Protein AF-A0A2D6AHH7-F1 (afdb_monomer)

Solvent-accessible surface area (backbone atoms only — not comparable to full-atom values): 4169 Å² total; per-residue (Å²): 114,67,66,60,52,51,54,50,45,50,53,51,35,53,53,36,53,56,44,42,54,54,43,50,56,29,42,77,67,74,76,39,58,72,70,57,47,52,56,37,52,52,52,38,52,49,38,53,49,50,53,54,49,53,54,48,52,63,53,55,58,54,54,57,59,59,53,62,71,69,75,74,72,135

pLDDT: mean 86.35, std 17.16, range [45.41, 98.62]

Sequence (74 aa):
MEEARILQAVSELEKWTLRRERVRQRIEQDEGDASELERVEEQITHYERLLADMKRESLGSSDLSRTIARTGNP

Mean predicted aligned error: 8.14 Å

Secondary structure (DSSP, 8-state):
-HHHHHHHHHHHHHHHHHHHHHHHHHHHTT-S-HHHHHHHHHHHHHHHHHHHHHHHHHHHHHHHHHHHTTS---

Radius of gyration: 19.61 Å; Cα contacts (8 Å, |Δi|>4): 33; chains: 1; bounding box: 42×18×62 Å

Structure (mmCIF, N/CA/C/O backbone):
data_AF-A0A2D6AHH7-F1
#
_entry.id   AF-A0A2D6AHH7-F1
#
loop_
_atom_site.group_PDB
_atom_site.id
_atom_site.type_symbol
_atom_site.label_atom_id
_atom_site.label_alt_id
_atom_site.label_comp_id
_atom_site.label_asym_id
_atom_site.label_entity_id
_atom_site.label_seq_id
_atom_site.pdbx_PDB_ins_code
_atom_site.Cartn_x
_atom_site.Cartn_y
_atom_site.Cartn_z
_atom_site.occupancy
_atom_site.B_iso_or_equiv
_atom_site.auth_seq_id
_atom_site.auth_comp_id
_atom_site.auth_asym_id
_atom_site.auth_atom_id
_atom_site.pdbx_PDB_model_num
ATOM 1 N N . MET A 1 1 ? 16.128 8.347 -13.150 1.00 65.62 1 MET A N 1
ATOM 2 C CA . MET A 1 1 ? 14.745 8.849 -12.949 1.00 65.62 1 MET A CA 1
ATOM 3 C C . MET A 1 1 ? 13.775 7.726 -12.609 1.00 65.62 1 MET A C 1
ATOM 5 O O . MET A 1 1 ? 12.970 7.916 -11.712 1.00 65.62 1 MET A O 1
ATOM 9 N N . GLU A 1 2 ? 13.853 6.575 -13.276 1.00 79.12 2 GLU A N 1
ATOM 10 C CA . GLU A 1 2 ? 12.999 5.408 -12.999 1.00 79.12 2 GLU A CA 1
ATOM 11 C C . GLU A 1 2 ? 13.213 4.822 -11.593 1.00 79.12 2 GLU A C 1
ATOM 13 O O . GLU A 1 2 ? 12.253 4.643 -10.854 1.00 79.12 2 GLU A O 1
ATOM 18 N N . GLU A 1 3 ? 14.467 4.678 -11.160 1.00 86.06 3 GLU A N 1
ATOM 19 C CA . GLU A 1 3 ? 14.809 4.235 -9.799 1.00 86.06 3 GLU A CA 1
ATOM 20 C C . GLU A 1 3 ? 14.199 5.128 -8.705 1.00 86.06 3 GLU A C 1
ATOM 22 O O . GLU A 1 3 ? 13.621 4.630 -7.746 1.00 86.06 3 GLU A O 1
ATOM 27 N N . ALA A 1 4 ? 14.229 6.454 -8.882 1.00 93.12 4 ALA A N 1
ATOM 28 C CA . ALA A 1 4 ? 13.610 7.387 -7.939 1.00 93.12 4 ALA A CA 1
ATOM 29 C C . ALA A 1 4 ? 12.083 7.203 -7.847 1.00 93.12 4 ALA A C 1
ATOM 31 O O . ALA A 1 4 ? 11.516 7.330 -6.765 1.00 93.12 4 ALA A O 1
ATOM 32 N N . ARG A 1 5 ? 11.418 6.866 -8.962 1.00 92.69 5 ARG A N 1
ATOM 33 C CA . ARG A 1 5 ? 9.976 6.566 -8.971 1.00 92.69 5 ARG A CA 1
ATOM 34 C C . ARG A 1 5 ? 9.671 5.241 -8.281 1.00 92.69 5 ARG A C 1
ATOM 36 O O . ARG A 1 5 ? 8.692 5.167 -7.547 1.00 92.69 5 ARG A O 1
ATOM 43 N N . ILE A 1 6 ? 10.518 4.230 -8.473 1.00 94.38 6 ILE A N 1
ATOM 44 C CA . ILE A 1 6 ? 10.402 2.941 -7.779 1.00 94.38 6 ILE A CA 1
ATOM 45 C C . ILE A 1 6 ? 10.557 3.147 -6.269 1.00 94.38 6 ILE A C 1
ATOM 47 O O . ILE A 1 6 ? 9.702 2.708 -5.508 1.00 94.38 6 ILE A O 1
ATOM 51 N N . LEU A 1 7 ? 11.588 3.877 -5.830 1.00 96.12 7 LEU A N 1
ATOM 52 C CA . LEU A 1 7 ? 11.799 4.190 -4.411 1.00 96.12 7 LEU A CA 1
ATOM 53 C C . LEU A 1 7 ? 10.622 4.966 -3.810 1.00 96.12 7 LEU A C 1
ATOM 55 O O . LEU A 1 7 ? 10.199 4.678 -2.692 1.00 96.12 7 LEU A O 1
ATOM 59 N N . GLN A 1 8 ? 10.053 5.914 -4.557 1.00 97.50 8 GLN A N 1
ATOM 60 C CA . GLN A 1 8 ? 8.855 6.631 -4.129 1.00 97.50 8 GLN A CA 1
ATOM 61 C C . GLN A 1 8 ? 7.653 5.687 -3.973 1.00 97.50 8 GLN A C 1
ATOM 63 O O . GLN A 1 8 ? 6.976 5.740 -2.951 1.00 97.50 8 GLN A O 1
ATOM 68 N N . ALA A 1 9 ? 7.402 4.807 -4.945 1.00 97.25 9 ALA A N 1
ATOM 69 C CA . ALA A 1 9 ? 6.302 3.845 -4.885 1.00 97.25 9 ALA A CA 1
ATOM 70 C C . ALA A 1 9 ? 6.465 2.836 -3.732 1.00 97.25 9 ALA A C 1
ATOM 72 O O . ALA A 1 9 ? 5.484 2.518 -3.063 1.00 97.25 9 ALA A O 1
ATOM 73 N N . VAL A 1 10 ? 7.694 2.389 -3.447 1.00 98.00 10 VAL A N 1
ATOM 74 C CA . VAL A 1 10 ? 7.999 1.556 -2.269 1.00 98.00 10 VAL A CA 1
ATOM 75 C C . VAL A 1 10 ? 7.701 2.314 -0.975 1.00 98.00 10 VAL A C 1
ATOM 77 O O . VAL A 1 10 ? 7.011 1.784 -0.109 1.00 98.00 10 VAL A O 1
ATOM 80 N N . SER A 1 11 ? 8.148 3.568 -0.857 1.00 98.31 11 SER A N 1
ATOM 81 C CA . SER A 1 11 ? 7.889 4.377 0.340 1.00 98.31 11 SER A CA 1
ATOM 82 C C . SER A 1 11 ? 6.393 4.607 0.577 1.00 98.31 11 SER A C 1
ATOM 84 O O . SER A 1 11 ? 5.930 4.555 1.716 1.00 98.31 11 SER A O 1
ATOM 86 N N . GLU A 1 12 ? 5.612 4.844 -0.480 1.00 98.50 12 GLU A N 1
ATOM 87 C CA . GLU A 1 12 ? 4.157 4.959 -0.356 1.00 98.50 12 GLU A CA 1
ATOM 88 C C . GLU A 1 12 ? 3.515 3.630 0.056 1.00 98.50 12 GLU A C 1
ATOM 90 O O . GLU A 1 12 ? 2.683 3.619 0.965 1.00 98.50 12 GLU A O 1
ATOM 95 N N . LEU A 1 13 ? 3.943 2.504 -0.525 1.00 98.44 13 LEU A N 1
ATOM 96 C CA . LEU A 1 13 ? 3.468 1.180 -0.121 1.00 98.44 13 LEU A CA 1
ATOM 97 C C . LEU A 1 13 ? 3.720 0.923 1.374 1.00 98.44 13 LEU A C 1
ATOM 99 O O . LEU A 1 13 ? 2.800 0.517 2.081 1.00 98.44 13 LEU A O 1
ATOM 103 N N . GLU A 1 14 ? 4.917 1.230 1.879 1.00 98.44 14 GLU A N 1
ATOM 104 C CA . GLU A 1 14 ? 5.258 1.110 3.305 1.00 98.44 14 GLU A CA 1
ATOM 105 C C . GLU A 1 14 ? 4.367 1.985 4.204 1.00 98.44 14 GLU A C 1
ATOM 107 O O . GLU A 1 14 ? 3.919 1.559 5.271 1.00 98.44 14 GLU A O 1
ATOM 112 N N . LYS A 1 15 ? 4.047 3.214 3.782 1.00 98.56 15 LYS A N 1
ATOM 113 C CA . LYS A 1 15 ? 3.123 4.081 4.536 1.00 98.56 15 LYS A CA 1
ATOM 114 C C . LYS A 1 15 ? 1.719 3.485 4.603 1.00 98.56 15 LYS A C 1
ATOM 116 O O . LYS A 1 15 ? 1.077 3.562 5.658 1.00 98.56 15 LYS A O 1
ATOM 121 N N . TRP A 1 16 ? 1.233 2.907 3.505 1.00 98.56 16 TRP A N 1
ATOM 122 C CA . TRP A 1 16 ? -0.087 2.280 3.455 1.00 98.56 16 TRP A CA 1
ATOM 123 C C . TRP A 1 16 ? -0.146 0.983 4.265 1.00 98.56 16 TRP A C 1
ATOM 125 O O . TRP A 1 16 ? -1.123 0.780 4.988 1.00 98.56 16 TRP A O 1
ATOM 135 N N . THR A 1 17 ? 0.903 0.157 4.262 1.00 98.19 17 THR A N 1
ATOM 136 C CA . THR A 1 17 ? 0.964 -1.043 5.115 1.00 98.19 17 THR A CA 1
ATOM 137 C C . THR A 1 17 ? 1.015 -0.687 6.605 1.00 98.19 17 THR A C 1
ATOM 139 O O . THR A 1 17 ? 0.269 -1.273 7.389 1.00 98.19 17 THR A O 1
ATOM 142 N N . LEU A 1 18 ? 1.770 0.344 7.001 1.00 98.25 18 LEU A N 1
ATOM 143 C CA . LEU A 1 18 ? 1.743 0.874 8.375 1.00 98.25 18 LEU A CA 1
ATOM 144 C C . LEU A 1 18 ? 0.379 1.475 8.746 1.00 98.25 18 LEU A C 1
ATOM 146 O O . LEU A 1 18 ? -0.068 1.411 9.894 1.00 98.25 18 LEU A O 1
ATOM 150 N N . ARG A 1 19 ? -0.310 2.111 7.791 1.00 97.75 19 ARG A N 1
ATOM 151 C CA . ARG A 1 19 ? -1.679 2.590 8.014 1.00 97.75 19 ARG A CA 1
ATOM 152 C C . ARG A 1 19 ? -2.634 1.423 8.242 1.00 97.75 19 ARG A C 1
ATOM 154 O O . ARG A 1 19 ? -3.430 1.507 9.170 1.00 97.75 19 ARG A O 1
ATOM 161 N N . ARG A 1 20 ? -2.527 0.348 7.460 1.00 98.06 20 ARG A N 1
ATOM 162 C CA . ARG A 1 20 ? -3.345 -0.861 7.614 1.00 98.06 20 ARG A CA 1
ATOM 163 C C . ARG A 1 20 ? -3.255 -1.429 9.022 1.00 98.06 20 ARG A C 1
ATOM 165 O O . ARG A 1 20 ? -4.286 -1.721 9.614 1.00 98.06 20 ARG A O 1
ATOM 172 N N . GLU A 1 21 ? -2.048 -1.548 9.569 1.00 97.81 21 GLU A N 1
ATOM 173 C CA . GLU A 1 21 ? -1.850 -2.046 10.936 1.00 97.81 21 GLU A CA 1
ATOM 174 C C . GLU A 1 21 ? -2.558 -1.169 11.971 1.00 97.81 21 GLU A C 1
ATOM 176 O O . GLU A 1 21 ? -3.300 -1.681 12.806 1.00 97.81 21 GLU A O 1
ATOM 181 N N . ARG A 1 22 ? -2.423 0.158 11.866 1.00 97.25 22 ARG A N 1
ATOM 182 C CA . ARG A 1 22 ? -3.115 1.100 12.762 1.00 97.25 22 ARG A CA 1
ATOM 183 C C . ARG A 1 22 ? -4.635 1.034 12.629 1.00 97.25 22 ARG A C 1
ATOM 185 O O . ARG A 1 22 ? -5.332 1.115 13.632 1.00 97.25 22 ARG A O 1
ATOM 192 N N . VAL A 1 23 ? -5.157 0.900 11.408 1.00 97.12 23 VAL A N 1
ATOM 193 C CA . VAL A 1 23 ? -6.603 0.761 11.168 1.00 97.12 23 VAL A CA 1
ATOM 194 C C . VAL A 1 23 ? -7.119 -0.546 11.765 1.00 97.12 23 VAL A C 1
ATOM 196 O O . VAL A 1 23 ? -8.134 -0.524 12.452 1.00 97.12 23 VAL A O 1
ATOM 199 N N . ARG A 1 24 ? -6.403 -1.662 11.573 1.00 96.56 24 ARG A N 1
ATOM 200 C CA . ARG A 1 24 ? -6.760 -2.955 12.176 1.00 96.56 24 ARG A CA 1
ATOM 201 C C . ARG A 1 24 ? -6.800 -2.875 13.700 1.00 96.56 24 ARG A C 1
ATOM 203 O O . ARG A 1 24 ? -7.801 -3.271 14.278 1.00 96.56 24 ARG A O 1
ATOM 210 N N . GLN A 1 25 ? -5.790 -2.271 14.327 1.00 97.00 25 GLN A N 1
ATOM 211 C CA . GLN A 1 25 ? -5.772 -2.068 15.782 1.00 97.00 25 GLN A CA 1
ATOM 212 C C . GLN A 1 25 ? -6.974 -1.253 16.277 1.00 97.00 25 GLN A C 1
ATOM 214 O O . GLN A 1 25 ? -7.576 -1.610 17.283 1.00 97.00 25 GLN A O 1
ATOM 219 N N . ARG A 1 26 ? -7.3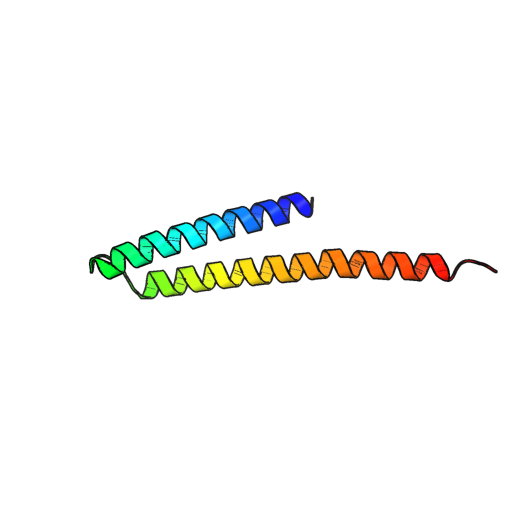61 -0.185 15.565 1.00 96.88 26 ARG A N 1
ATOM 220 C CA . ARG A 1 26 ? -8.557 0.594 15.927 1.00 96.88 26 ARG A CA 1
ATOM 221 C C . ARG A 1 26 ? -9.847 -0.202 15.760 1.00 96.88 26 ARG A C 1
ATOM 223 O O . ARG A 1 26 ? -10.723 -0.100 16.606 1.00 96.88 26 ARG A O 1
ATOM 230 N N . ILE A 1 27 ? -9.972 -0.994 14.693 1.00 96.00 27 ILE A N 1
ATOM 231 C CA . ILE A 1 27 ? -11.141 -1.864 14.477 1.00 96.00 27 ILE A CA 1
ATOM 232 C C . ILE A 1 27 ? -11.246 -2.906 15.596 1.00 96.00 27 ILE A C 1
ATOM 234 O O . ILE A 1 27 ? -12.331 -3.130 16.117 1.00 96.00 27 ILE A O 1
ATOM 238 N N . GLU A 1 28 ? -10.128 -3.506 16.008 1.00 95.25 28 GLU A N 1
ATOM 239 C CA . GLU A 1 28 ? -10.088 -4.449 17.137 1.00 95.25 28 GLU A CA 1
ATOM 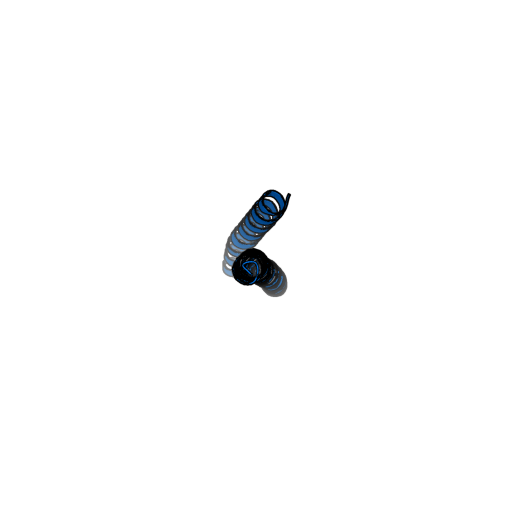240 C C . GLU A 1 28 ? -10.522 -3.807 18.466 1.00 95.25 28 GLU A C 1
ATOM 242 O O . GLU A 1 28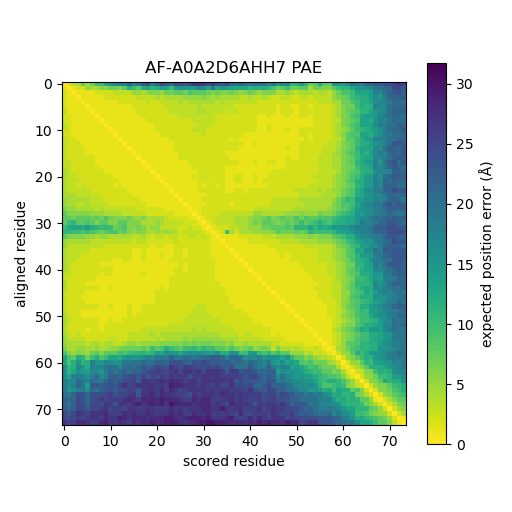 ? -11.017 -4.501 19.351 1.00 95.25 28 GLU A O 1
ATOM 247 N N . GLN A 1 29 ? -10.364 -2.488 18.596 1.00 96.44 29 GLN A N 1
ATOM 248 C CA . GLN A 1 29 ? -10.798 -1.692 19.748 1.00 96.44 29 GLN A CA 1
ATOM 249 C C . GLN A 1 29 ? -12.222 -1.127 19.598 1.00 96.44 29 GLN A C 1
ATOM 251 O O . GLN A 1 29 ? -12.663 -0.388 20.471 1.00 96.44 29 GLN A O 1
ATOM 256 N N . ASP A 1 30 ? -12.940 -1.469 18.520 1.00 92.81 30 ASP A N 1
ATOM 257 C CA . ASP A 1 30 ? -14.263 -0.921 18.163 1.00 92.81 30 ASP A CA 1
ATOM 258 C C . ASP A 1 30 ? -14.263 0.611 17.932 1.00 92.81 30 ASP A C 1
ATOM 260 O O . ASP A 1 30 ? -15.293 1.280 17.958 1.00 92.81 30 ASP A O 1
ATOM 264 N N . GLU A 1 31 ? -13.084 1.184 17.666 1.00 92.25 31 GLU A N 1
ATOM 265 C CA . GLU A 1 31 ? -12.863 2.608 17.368 1.00 92.25 31 GLU A CA 1
ATOM 266 C C . GLU A 1 31 ? -12.613 2.864 15.866 1.00 92.25 31 GLU A C 1
ATOM 268 O O . GLU A 1 31 ? -12.352 3.993 15.440 1.00 92.25 31 GLU A O 1
ATOM 273 N N . GLY A 1 32 ? -12.618 1.808 15.050 1.00 86.25 32 GLY A N 1
ATOM 274 C CA . GLY A 1 32 ? -12.230 1.839 13.641 1.00 86.25 32 GLY A CA 1
ATOM 275 C C . GLY A 1 32 ? -13.372 1.551 12.669 1.00 86.25 32 GLY A C 1
ATOM 276 O O . GLY A 1 32 ? -14.344 0.882 12.995 1.00 86.25 32 GLY A O 1
ATOM 277 N N . ASP A 1 33 ? -13.216 2.024 11.432 1.00 91.31 33 ASP A N 1
ATOM 278 C CA . ASP A 1 33 ? -14.176 1.825 10.343 1.00 91.31 33 ASP A CA 1
ATOM 279 C C . ASP A 1 33 ? -13.672 0.749 9.369 1.00 91.31 33 ASP A C 1
ATOM 281 O O . ASP A 1 33 ? -12.615 0.894 8.748 1.00 91.31 33 ASP A O 1
ATOM 285 N N . ALA A 1 34 ? -14.448 -0.324 9.191 1.00 91.81 34 ALA A N 1
ATOM 286 C CA . ALA A 1 34 ? -14.131 -1.395 8.246 1.00 91.81 34 ALA A CA 1
ATOM 287 C C . ALA A 1 34 ? -14.004 -0.894 6.793 1.00 91.81 34 ALA A C 1
ATOM 289 O O . ALA A 1 34 ? -13.182 -1.412 6.038 1.00 91.81 34 ALA A O 1
ATOM 290 N N . SER A 1 35 ? -14.740 0.155 6.413 1.00 95.62 35 SER A N 1
ATOM 291 C CA . SER A 1 35 ? -14.620 0.768 5.086 1.00 95.62 35 SER A CA 1
ATOM 292 C C . SER A 1 35 ? -13.305 1.542 4.920 1.00 95.62 35 SER A C 1
ATOM 294 O O . SER A 1 35 ? -12.798 1.691 3.807 1.00 95.62 35 SER A O 1
ATOM 296 N N . GLU A 1 36 ? -12.704 2.024 6.017 1.00 95.94 36 GLU A N 1
ATOM 297 C CA . GLU A 1 36 ? -11.353 2.590 5.983 1.00 95.94 36 GLU A CA 1
ATOM 298 C C . GLU A 1 36 ? -10.325 1.507 5.665 1.00 95.94 36 GLU A C 1
ATOM 300 O O . GLU A 1 36 ? -9.420 1.748 4.866 1.00 95.94 36 GLU A O 1
ATOM 305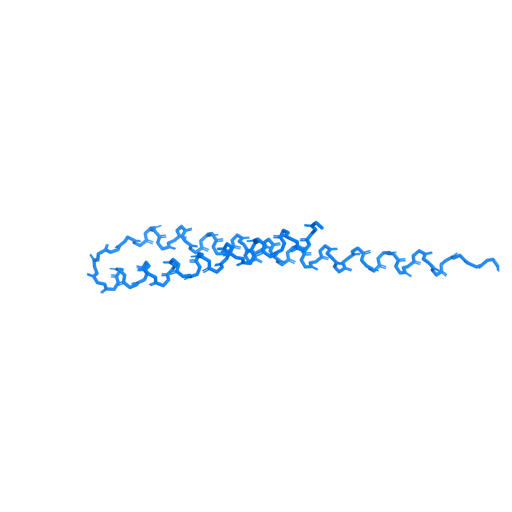 N N . LEU A 1 37 ? -10.474 0.317 6.255 1.00 97.19 37 LEU A N 1
ATOM 306 C CA . LEU A 1 37 ? -9.580 -0.804 5.984 1.00 97.19 37 LEU A CA 1
ATOM 307 C C . LEU A 1 37 ? -9.642 -1.217 4.510 1.00 97.19 37 LEU A C 1
ATOM 309 O O . LEU A 1 37 ? -8.591 -1.382 3.898 1.00 97.19 37 LEU A O 1
ATOM 313 N N . GLU A 1 38 ? -10.839 -1.301 3.929 1.00 97.56 38 GLU A N 1
ATOM 314 C CA . GLU A 1 38 ? -11.025 -1.604 2.503 1.00 97.56 38 GLU A CA 1
ATOM 315 C C . GLU A 1 38 ? -10.284 -0.601 1.606 1.00 97.56 3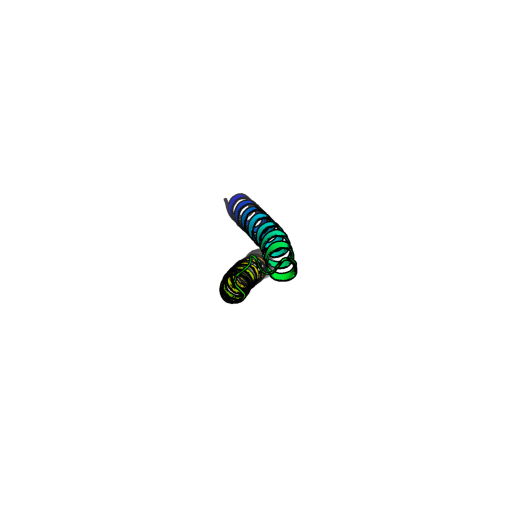8 GLU A C 1
ATOM 317 O O . GLU A 1 38 ? -9.448 -1.000 0.796 1.00 97.56 38 GLU A O 1
ATOM 322 N N . ARG A 1 39 ? -10.476 0.708 1.828 1.00 98.12 39 ARG A N 1
ATOM 323 C CA . ARG A 1 39 ? -9.761 1.760 1.077 1.00 98.12 39 ARG A CA 1
ATOM 324 C C . ARG A 1 39 ? -8.242 1.657 1.218 1.00 98.12 39 ARG A C 1
ATOM 326 O O . ARG A 1 39 ? -7.509 1.958 0.279 1.00 98.12 39 ARG A O 1
ATOM 333 N N . VAL A 1 40 ? -7.745 1.266 2.392 1.00 98.19 40 VAL A N 1
ATOM 334 C CA . VAL A 1 40 ? -6.307 1.062 2.611 1.00 98.19 40 VAL A CA 1
ATOM 335 C C . VAL A 1 40 ? -5.793 -0.147 1.825 1.00 98.19 40 VAL A C 1
ATOM 337 O O . VAL A 1 40 ? -4.744 -0.044 1.190 1.00 98.19 40 VAL A O 1
ATOM 340 N N . GLU A 1 41 ? -6.515 -1.268 1.827 1.00 98.31 41 GLU A N 1
ATOM 341 C CA . GLU A 1 41 ? -6.132 -2.470 1.068 1.00 98.31 41 GLU A CA 1
ATOM 342 C C . GLU A 1 41 ? -6.173 -2.219 -0.454 1.00 98.31 41 GLU A C 1
ATOM 344 O O . GLU A 1 41 ? -5.311 -2.713 -1.188 1.00 98.31 41 GLU A O 1
ATOM 349 N N . GLU A 1 42 ? -7.100 -1.385 -0.943 1.00 98.56 42 GLU A N 1
ATOM 350 C CA . GLU A 1 42 ? -7.118 -0.929 -2.341 1.00 98.56 42 GLU A CA 1
ATOM 351 C C . GLU A 1 42 ? -5.846 -0.153 -2.712 1.00 98.56 42 GLU A C 1
ATOM 353 O O . GLU A 1 42 ? -5.258 -0.394 -3.770 1.00 98.56 42 GLU A O 1
ATOM 358 N N . GLN A 1 43 ? -5.385 0.750 -1.839 1.00 98.56 43 GLN A N 1
ATOM 359 C CA . GLN A 1 43 ? -4.147 1.504 -2.065 1.00 98.56 43 GLN A CA 1
ATOM 360 C C . GLN A 1 43 ? -2.913 0.597 -2.042 1.00 98.56 43 GLN A C 1
ATOM 362 O O . GLN A 1 43 ? -2.044 0.729 -2.902 1.00 98.56 43 GLN A O 1
ATOM 367 N N . ILE A 1 44 ? -2.850 -0.363 -1.115 1.00 98.62 44 ILE A N 1
ATOM 368 C CA . ILE A 1 44 ? -1.778 -1.371 -1.077 1.00 98.62 44 ILE A CA 1
ATOM 369 C C . ILE A 1 44 ? -1.743 -2.142 -2.401 1.00 98.62 44 ILE A C 1
ATOM 371 O O . ILE A 1 44 ? -0.709 -2.176 -3.068 1.00 98.62 44 ILE A O 1
ATOM 375 N N . THR A 1 45 ? -2.893 -2.662 -2.834 1.00 98.50 45 THR A N 1
ATOM 376 C CA . THR A 1 45 ? -3.024 -3.406 -4.095 1.00 98.50 45 THR A CA 1
ATOM 377 C C . THR A 1 45 ? -2.595 -2.564 -5.301 1.00 98.50 45 THR A C 1
ATOM 379 O O . THR A 1 45 ? -1.955 -3.071 -6.225 1.00 98.50 45 THR A O 1
ATOM 382 N N . HIS A 1 46 ? -2.937 -1.272 -5.316 1.00 98.19 46 HIS A N 1
ATOM 383 C CA . HIS A 1 46 ? -2.523 -0.349 -6.370 1.00 98.19 46 HIS A CA 1
ATOM 384 C C . HIS A 1 46 ? -0.995 -0.243 -6.473 1.00 98.19 46 HIS A C 1
ATOM 386 O O . HIS A 1 46 ? -0.446 -0.439 -7.560 1.00 98.19 46 HIS A O 1
ATOM 392 N N . TYR A 1 47 ? -0.303 0.018 -5.359 1.00 98.25 47 TYR A N 1
ATOM 393 C CA . TYR A 1 47 ? 1.154 0.164 -5.364 1.00 98.25 47 TYR A CA 1
ATOM 394 C C . TYR A 1 47 ? 1.884 -1.15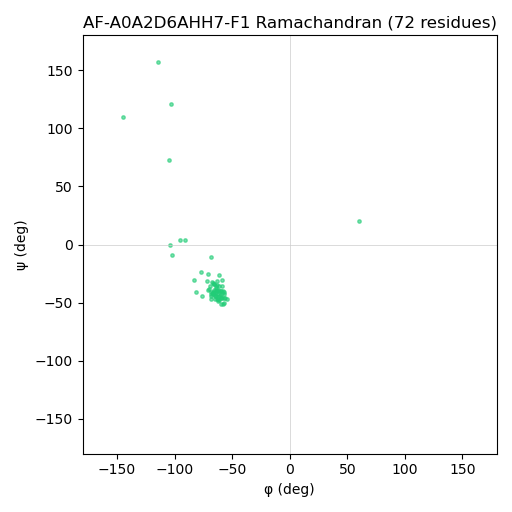8 -5.631 1.00 98.25 47 TYR A C 1
ATOM 396 O O . TYR A 1 47 ? 2.888 -1.158 -6.342 1.00 98.25 47 TYR A O 1
ATOM 404 N N . GLU A 1 48 ? 1.370 -2.291 -5.144 1.00 98.19 48 GLU A N 1
ATOM 405 C CA . GLU A 1 48 ? 1.919 -3.615 -5.466 1.00 98.19 48 GLU A CA 1
ATOM 406 C C . GLU A 1 48 ? 1.877 -3.898 -6.975 1.00 98.19 48 GLU A C 1
ATOM 408 O O . GLU A 1 48 ? 2.873 -4.341 -7.554 1.00 98.19 48 GLU A O 1
ATOM 413 N N . ARG A 1 49 ? 0.750 -3.593 -7.634 1.00 97.94 49 ARG A N 1
ATOM 414 C CA . ARG A 1 49 ? 0.614 -3.736 -9.093 1.00 97.94 49 ARG A CA 1
ATOM 415 C C . ARG A 1 49 ? 1.544 -2.789 -9.840 1.00 97.94 49 ARG A C 1
ATOM 417 O O . ARG A 1 49 ? 2.266 -3.235 -10.725 1.00 97.94 49 ARG A O 1
ATOM 424 N N . LEU A 1 50 ? 1.583 -1.521 -9.435 1.00 97.00 50 LEU A N 1
ATOM 425 C CA . LEU A 1 50 ? 2.460 -0.517 -10.035 1.00 97.00 50 LEU A CA 1
ATOM 426 C C . LEU A 1 50 ? 3.932 -0.954 -9.995 1.00 97.00 50 LEU A C 1
ATOM 428 O O . LEU A 1 50 ? 4.630 -0.879 -11.003 1.00 97.00 50 LEU A O 1
ATOM 432 N N . LEU A 1 51 ? 4.399 -1.455 -8.850 1.00 96.50 51 LEU A N 1
ATOM 433 C CA . LEU A 1 51 ? 5.768 -1.949 -8.694 1.00 96.50 51 LEU A CA 1
ATOM 434 C C . LEU A 1 51 ? 6.037 -3.199 -9.543 1.00 96.50 51 LEU A C 1
ATOM 436 O O . LEU A 1 51 ? 7.120 -3.330 -10.120 1.00 96.50 51 LEU A O 1
ATOM 440 N N . ALA A 1 52 ? 5.069 -4.114 -9.647 1.00 95.38 52 ALA A N 1
ATOM 441 C CA . ALA A 1 52 ? 5.186 -5.293 -10.503 1.00 95.38 52 ALA A CA 1
ATOM 442 C C . ALA A 1 52 ? 5.283 -4.921 -11.992 1.00 95.38 52 ALA A C 1
ATOM 444 O O . ALA A 1 52 ? 6.079 -5.520 -12.724 1.00 95.38 52 ALA A O 1
ATOM 445 N N . ASP A 1 53 ? 4.517 -3.922 -12.426 1.00 94.31 53 ASP A N 1
ATOM 446 C CA . ASP A 1 53 ? 4.539 -3.416 -13.796 1.00 94.31 53 ASP A CA 1
ATOM 447 C C . ASP A 1 53 ? 5.863 -2.697 -14.098 1.00 94.31 53 ASP A C 1
ATOM 449 O O . ASP A 1 53 ? 6.536 -3.056 -15.064 1.00 94.31 53 ASP A O 1
ATOM 453 N N . MET A 1 54 ? 6.334 -1.810 -13.213 1.00 93.44 54 MET A N 1
ATOM 454 C CA . MET A 1 54 ? 7.657 -1.169 -13.336 1.00 93.44 54 MET A CA 1
ATOM 455 C C . MET A 1 54 ? 8.798 -2.200 -13.413 1.00 93.44 54 MET A C 1
ATOM 457 O O . MET A 1 54 ? 9.726 -2.090 -14.220 1.00 93.44 54 MET A O 1
ATOM 461 N N . LYS A 1 55 ? 8.729 -3.265 -12.604 1.00 89.75 55 LYS A N 1
ATOM 462 C CA . LYS A 1 55 ? 9.691 -4.375 -12.672 1.00 89.75 55 LYS A CA 1
ATOM 463 C C . LYS A 1 55 ? 9.652 -5.083 -14.030 1.00 89.75 55 LYS A C 1
ATOM 465 O O . LYS A 1 55 ? 10.693 -5.479 -14.547 1.00 89.75 55 LYS A O 1
ATOM 470 N N . ARG A 1 56 ? 8.469 -5.270 -14.614 1.00 90.00 56 ARG A N 1
ATOM 471 C CA . ARG A 1 56 ? 8.328 -5.888 -15.938 1.00 90.00 56 ARG A CA 1
ATOM 472 C C . ARG A 1 56 ? 8.893 -4.994 -17.040 1.00 90.00 56 ARG A C 1
ATOM 474 O O . ARG A 1 56 ? 9.592 -5.501 -17.914 1.00 90.00 56 ARG A O 1
ATOM 481 N N . GLU A 1 57 ? 8.620 -3.695 -16.984 1.00 86.44 57 GLU A N 1
ATOM 482 C CA . GLU A 1 57 ? 9.108 -2.707 -17.953 1.00 86.44 57 GLU A CA 1
ATOM 483 C C . GLU A 1 57 ? 10.641 -2.627 -17.962 1.00 86.44 57 GLU A C 1
ATOM 485 O O . GLU A 1 57 ? 11.264 -2.744 -19.022 1.00 86.44 57 GLU A O 1
ATOM 490 N N . SER A 1 58 ? 11.259 -2.543 -16.781 1.00 80.25 58 SER A N 1
ATOM 491 C CA . SER A 1 58 ? 12.723 -2.515 -16.642 1.00 80.25 58 SER A CA 1
ATOM 492 C C . SER A 1 58 ? 13.416 -3.780 -17.181 1.00 80.25 58 SER A C 1
ATOM 494 O O . SER A 1 58 ? 14.486 -3.690 -17.792 1.00 80.25 58 SER A O 1
ATOM 496 N N . LEU A 1 59 ? 12.800 -4.959 -17.027 1.00 75.88 59 LEU A N 1
ATOM 497 C CA . LEU A 1 59 ? 13.316 -6.223 -17.571 1.00 75.88 59 LEU A CA 1
ATOM 498 C C . LEU A 1 59 ? 13.091 -6.342 -19.090 1.00 75.88 59 LEU A C 1
ATOM 500 O O . LEU A 1 59 ? 14.015 -6.698 -19.820 1.00 75.88 59 LEU A O 1
ATOM 504 N N . GLY A 1 60 ? 11.900 -5.989 -19.586 1.00 63.28 60 GLY A N 1
ATOM 505 C CA . GLY A 1 60 ? 11.547 -6.078 -21.010 1.00 63.28 60 GLY A CA 1
ATOM 506 C C . GLY A 1 60 ? 12.335 -5.117 -21.911 1.00 63.28 60 GLY A C 1
ATOM 507 O O . GLY A 1 60 ? 12.678 -5.468 -23.041 1.00 63.28 60 GLY A O 1
ATOM 508 N N . SER A 1 61 ? 12.695 -3.935 -21.400 1.00 56.59 61 SER A N 1
ATOM 509 C CA . SER A 1 61 ? 13.564 -2.972 -22.098 1.00 56.59 61 SER A CA 1
ATOM 510 C C . SER A 1 61 ? 15.001 -3.499 -22.288 1.00 56.59 61 SER A C 1
ATOM 512 O O . SER A 1 61 ? 15.639 -3.273 -23.325 1.00 56.59 61 SER A O 1
ATOM 514 N N . SER A 1 62 ? 15.500 -4.284 -21.325 1.00 57.50 62 SER A N 1
ATOM 515 C CA . SER A 1 62 ? 16.840 -4.884 -21.388 1.00 57.50 62 SER A CA 1
ATOM 516 C C . SER A 1 62 ? 16.960 -6.026 -22.406 1.00 57.50 62 SER A C 1
ATOM 518 O O . SER A 1 62 ? 18.032 -6.201 -22.991 1.00 57.50 62 SER A O 1
ATOM 520 N N . A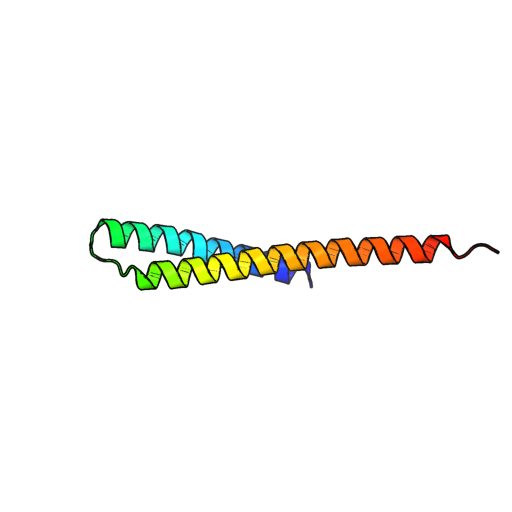SP A 1 63 ? 15.893 -6.789 -22.660 1.00 52.59 63 ASP A N 1
ATOM 521 C CA . ASP A 1 63 ? 15.944 -7.947 -23.569 1.00 52.59 63 ASP A CA 1
ATOM 522 C C . ASP A 1 63 ? 15.789 -7.574 -25.059 1.00 52.59 63 ASP A C 1
ATOM 524 O O . ASP A 1 63 ? 16.421 -8.195 -25.923 1.00 52.59 63 ASP A O 1
ATOM 528 N N . LEU A 1 64 ? 15.058 -6.500 -25.387 1.00 51.22 64 LEU A N 1
ATOM 529 C CA . LEU A 1 64 ? 15.003 -5.965 -26.759 1.00 51.22 64 LEU A CA 1
ATOM 530 C C . LEU A 1 64 ? 16.345 -5.347 -27.194 1.00 51.22 64 LEU A C 1
ATOM 532 O O . LEU A 1 64 ? 16.814 -5.609 -28.305 1.00 51.22 64 LEU A O 1
ATOM 536 N N . SER A 1 65 ? 17.021 -4.615 -26.299 1.00 51.50 65 SER A N 1
ATOM 537 C CA . SER A 1 65 ? 18.350 -4.036 -26.571 1.00 51.50 65 SER A CA 1
ATOM 538 C C . SER A 1 65 ? 19.424 -5.104 -26.822 1.00 51.50 65 SER A C 1
ATOM 540 O O . SER A 1 65 ? 20.331 -4.904 -27.630 1.00 51.50 65 SER A O 1
ATOM 542 N N . ARG A 1 66 ? 19.307 -6.278 -26.183 1.00 52.81 66 ARG A N 1
ATOM 543 C CA . ARG A 1 66 ? 20.250 -7.397 -26.354 1.00 52.81 66 ARG A CA 1
ATOM 544 C C . ARG A 1 66 ? 20.042 -8.165 -27.669 1.00 52.81 66 ARG A C 1
ATOM 546 O O . ARG A 1 66 ? 20.984 -8.778 -28.168 1.00 52.81 66 ARG A O 1
ATOM 553 N N . THR A 1 67 ? 18.838 -8.108 -28.242 1.00 55.78 67 THR A N 1
ATOM 554 C CA . THR A 1 67 ? 18.485 -8.815 -29.486 1.00 55.78 67 THR A CA 1
ATOM 555 C C . THR A 1 67 ? 18.944 -8.050 -30.732 1.00 55.78 67 THR A 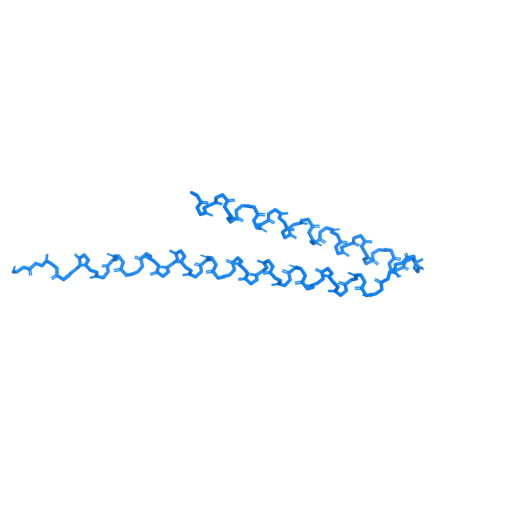C 1
ATOM 557 O O . THR A 1 67 ? 19.522 -8.652 -31.634 1.00 55.78 67 THR A O 1
ATOM 560 N N . ILE A 1 68 ? 18.797 -6.719 -30.760 1.00 53.16 68 ILE A N 1
ATOM 561 C CA . ILE A 1 68 ? 19.220 -5.895 -31.912 1.00 53.16 68 ILE A CA 1
ATOM 562 C C . ILE A 1 68 ? 20.753 -5.876 -32.070 1.00 53.16 68 ILE A C 1
ATOM 564 O O . ILE A 1 68 ? 21.263 -5.870 -33.190 1.00 53.16 68 ILE A O 1
ATOM 568 N N . ALA A 1 69 ? 21.506 -5.958 -30.968 1.00 56.75 69 ALA A N 1
ATOM 569 C CA . ALA A 1 69 ? 22.971 -5.982 -30.992 1.00 56.75 69 ALA A CA 1
ATOM 570 C C . ALA A 1 69 ? 23.584 -7.267 -31.598 1.00 56.75 69 ALA A C 1
ATOM 572 O O . ALA A 1 69 ? 24.786 -7.300 -31.848 1.00 56.75 69 ALA A O 1
ATOM 573 N N . ARG A 1 70 ? 22.794 -8.327 -31.841 1.00 54.19 70 ARG A N 1
ATOM 574 C CA . ARG A 1 70 ? 23.277 -9.606 -32.403 1.00 54.19 70 ARG A CA 1
ATOM 575 C C . ARG A 1 70 ? 22.986 -9.814 -33.892 1.00 54.19 70 ARG A C 1
ATOM 577 O O . ARG A 1 70 ? 23.529 -10.748 -34.470 1.00 54.19 70 ARG A O 1
ATOM 584 N N . THR A 1 71 ? 22.184 -8.957 -34.523 1.00 54.75 71 THR A N 1
ATOM 585 C CA . THR A 1 71 ? 21.865 -9.034 -35.966 1.00 54.75 71 THR A CA 1
ATOM 586 C C . THR A 1 71 ? 22.749 -8.152 -36.854 1.00 54.75 71 THR A C 1
ATOM 588 O O . THR A 1 71 ? 22.537 -8.096 -38.060 1.00 54.75 71 THR A O 1
ATOM 591 N N . GLY A 1 72 ? 23.749 -7.473 -36.286 1.00 53.31 72 GLY A N 1
ATOM 592 C CA . GLY A 1 72 ? 24.712 -6.657 -37.025 1.00 53.31 72 GLY A CA 1
ATOM 593 C C . GLY A 1 72 ? 26.079 -7.325 -37.152 1.00 53.31 72 GLY A C 1
ATOM 594 O O . GLY A 1 72 ? 27.018 -6.888 -36.498 1.00 53.31 72 GLY A O 1
ATOM 595 N N . ASN A 1 73 ? 26.202 -8.359 -37.983 1.00 45.41 73 ASN A N 1
ATOM 596 C CA . ASN A 1 73 ? 27.489 -8.708 -38.586 1.00 45.41 73 ASN A CA 1
ATOM 597 C C . ASN A 1 73 ? 27.248 -9.229 -40.017 1.00 45.41 73 ASN A C 1
ATOM 599 O O . ASN A 1 73 ? 26.629 -10.289 -40.141 1.00 45.41 73 ASN A O 1
ATOM 603 N N . PRO A 1 74 ? 27.635 -8.482 -41.070 1.00 56.38 74 PRO A N 1
ATOM 604 C CA 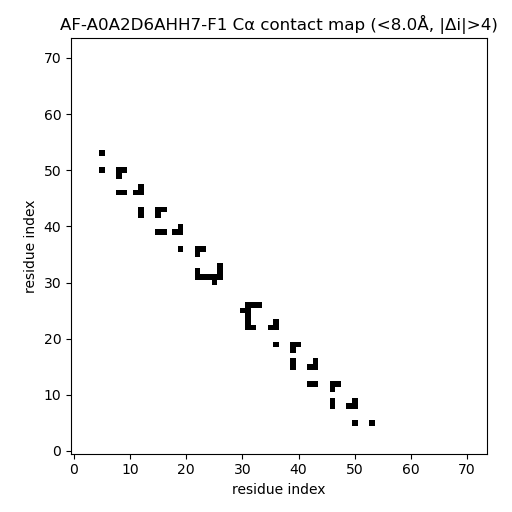. PRO A 1 74 ? 27.665 -9.004 -42.436 1.00 56.38 74 PRO A CA 1
ATOM 605 C C . PRO A 1 74 ? 28.723 -10.104 -42.612 1.00 56.38 74 PRO A C 1
ATOM 607 O O . PRO A 1 74 ? 29.693 -10.145 -41.817 1.00 56.38 74 PRO A O 1
#

Foldseek 3Di:
DLVVVLVVLVVQLVVLVVVLVVQVVCVVVVNHDPVVNVVSVVSNVVSVVVNVVSVVVVVVVVVVVVVVVPPPDD

Nearest PDB structures (foldseek):
  5ng5-assembly1_B  TM=8.001E-01  e=1.007E+00  Escherichia coli
  5c22-assembly4_D  TM=6.149E-01  e=1.594E+00  Escherichia coli
  4tko-assembly1_B  TM=8.431E-01  e=5.192E+00  Aquifex aeolicus VF5
  5c22-assembly3_C  TM=6.202E-01  e=2.523E+00  Escherichia coli
  5c21-assembly1_A  TM=4.594E-01  e=1.398E+00  Escherichia coli